Protein AF-A0A9E3DPT9-F1 (afdb_monomer_lite)

Radius of gyration: 27.92 Å; chains: 1; bounding box: 89×43×89 Å

Secondary structure (DSSP, 8-state):
-----------------------EEEEES-SS-TT-EEEEEETTSEEEEEEEEEETTEEEEEEEEEETTEEEEEEEESS-SHHHHHHHHHHHHHS--PPPPPPPP---------------S--TT-EEE-TTSPEEEGGG---S--------TT-HHHHHHHHTT--

Sequence (167 aa):
MTGLRHFAAALLCLAAAPVSRGDEFPVLASCSDPSEITAKVSSTDRVDVHFGLAEGDQTCYSITARVHGSQVQGYLLGKGHPAIAEFEKRLADSIPIGPPPPPAPPKPAQSAQVKEPEGPSSFAGLRGTDMNGRTLDLNRVPAPRVILYFWNPRDKRSVASVQMLEY

pLDDT: mean 75.26, std 17.22, range [38.34, 98.0]

Foldseek 3Di:
DDDDDDDDDDDDPPPPDPPPPFDWFFFAAAPVDPVHGPDIDGLPWDKDWDDWDDDPPWIKTWIWTQDPNDIDTGITIHDPRVNSVVVVVVVVVPDPPPDPDDDDDDDDDDDDDPPPPPPPPDCQQPWDADPVRHIDGPVPDPDPDDDDDDFDPVDPVRVVVVVVPPD

Structure (mmCIF, N/CA/C/O backbone):
data_AF-A0A9E3DPT9-F1
#
_entry.id   AF-A0A9E3DPT9-F1
#
loop_
_atom_site.group_PDB
_atom_site.id
_atom_site.type_symbol
_atom_site.label_atom_id
_atom_site.label_alt_id
_atom_site.label_comp_id
_atom_site.label_asym_id
_atom_site.label_entity_id
_atom_site.label_seq_id
_atom_site.pdbx_PDB_ins_code
_atom_site.Cartn_x
_atom_site.Cartn_y
_atom_site.Cartn_z
_atom_site.occupancy
_atom_site.B_iso_or_equiv
_atom_site.auth_seq_id
_atom_site.auth_comp_id
_atom_site.auth_asym_id
_atom_site.auth_atom_id
_atom_site.pdbx_PDB_model_num
ATOM 1 N N . MET A 1 1 ? -62.167 17.140 52.487 1.00 38.34 1 MET A N 1
ATOM 2 C CA . MET A 1 1 ? -62.614 17.065 51.081 1.00 38.34 1 MET A CA 1
ATOM 3 C C . MET A 1 1 ? -61.573 17.761 50.211 1.00 38.34 1 MET A C 1
ATOM 5 O O . MET A 1 1 ? -61.372 18.947 50.406 1.00 38.34 1 MET A O 1
ATOM 9 N N . THR A 1 2 ? -60.872 16.972 49.377 1.00 39.62 2 THR A N 1
ATOM 10 C CA . THR A 1 2 ? -60.274 17.290 48.047 1.00 39.62 2 THR 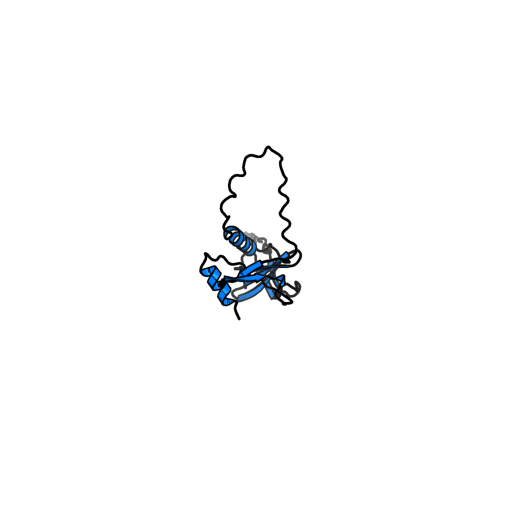A CA 1
ATOM 11 C C . THR A 1 2 ? -59.556 18.632 47.853 1.00 39.62 2 THR A C 1
ATOM 13 O O . THR A 1 2 ? -60.185 19.676 47.877 1.00 39.62 2 THR A O 1
ATOM 16 N N . GLY A 1 3 ? -58.237 18.663 47.633 1.00 43.78 3 GLY A N 1
ATOM 17 C CA . GLY A 1 3 ? -57.566 18.424 46.332 1.00 43.78 3 GLY A CA 1
ATOM 18 C C . GLY A 1 3 ? -56.689 19.667 46.052 1.00 43.78 3 GLY A C 1
ATOM 19 O O . GLY A 1 3 ? -56.952 20.712 46.623 1.00 43.78 3 GLY A O 1
ATOM 20 N N . LEU A 1 4 ? -55.612 19.713 45.276 1.00 47.47 4 LEU A N 1
ATOM 21 C CA . LEU A 1 4 ? -55.106 18.887 44.196 1.00 47.47 4 LEU A CA 1
ATOM 22 C C . LEU A 1 4 ? -53.625 19.311 44.033 1.00 47.47 4 LEU A C 1
ATOM 24 O O . LEU A 1 4 ? -53.326 20.476 43.756 1.00 47.47 4 LEU A O 1
ATOM 28 N N . ARG A 1 5 ? -52.680 18.404 44.300 1.00 50.41 5 ARG A N 1
ATOM 29 C CA . ARG A 1 5 ? -51.237 18.672 44.185 1.00 50.41 5 ARG A CA 1
ATOM 30 C C . ARG A 1 5 ? -50.844 18.680 42.709 1.00 50.41 5 ARG A C 1
ATOM 32 O O . ARG A 1 5 ? -51.047 17.688 42.018 1.00 50.41 5 ARG A O 1
ATOM 39 N N . HIS A 1 6 ? -50.293 19.796 42.244 1.00 42.38 6 HIS A N 1
ATOM 40 C CA . HIS A 1 6 ? -49.808 19.961 40.878 1.00 42.38 6 HIS A CA 1
ATOM 41 C C . HIS A 1 6 ? -48.510 19.158 40.704 1.00 42.38 6 HIS A C 1
ATOM 43 O O . HIS A 1 6 ? -47.462 19.543 41.217 1.00 42.38 6 HIS A O 1
ATOM 49 N N . PHE A 1 7 ? -48.589 18.023 40.008 1.00 49.12 7 PHE A N 1
ATOM 50 C CA . PHE A 1 7 ? -47.420 17.298 39.515 1.00 49.12 7 PHE A CA 1
ATOM 51 C C . PHE A 1 7 ? -46.951 17.969 38.221 1.00 49.12 7 PHE A C 1
ATOM 53 O O . PHE A 1 7 ? -47.567 17.809 37.170 1.00 49.12 7 PHE A O 1
ATOM 60 N N . ALA A 1 8 ? -45.869 18.741 38.302 1.00 50.03 8 ALA A N 1
ATOM 61 C CA . ALA A 1 8 ? -45.146 19.206 37.128 1.00 50.03 8 ALA A CA 1
ATOM 62 C C . ALA A 1 8 ? -44.414 18.007 36.503 1.00 50.03 8 ALA A C 1
ATOM 64 O O . ALA A 1 8 ? -43.408 17.533 37.029 1.00 50.03 8 ALA A O 1
ATOM 65 N N . ALA A 1 9 ? -44.960 17.479 35.409 1.00 52.28 9 ALA A N 1
ATOM 66 C CA . ALA A 1 9 ? -44.325 16.442 34.612 1.00 52.28 9 ALA A CA 1
ATOM 67 C C . ALA A 1 9 ? -43.171 17.060 33.806 1.00 52.28 9 ALA A C 1
ATOM 69 O O . ALA A 1 9 ? -43.393 17.786 32.839 1.00 52.28 9 ALA A O 1
ATOM 70 N N . ALA A 1 10 ? -41.934 16.787 34.218 1.00 54.25 10 ALA A N 1
ATOM 71 C CA . ALA A 1 10 ? -40.749 17.100 33.433 1.00 54.25 10 ALA A CA 1
ATOM 72 C C . ALA A 1 10 ? -40.669 16.131 32.240 1.00 54.25 10 ALA A C 1
ATOM 74 O O . ALA A 1 10 ? -40.359 14.952 32.410 1.00 54.25 10 ALA A O 1
ATOM 75 N N . LEU A 1 11 ? -40.968 16.621 31.033 1.00 58.12 11 LEU A N 1
ATOM 76 C CA . LEU A 1 11 ? -40.667 15.909 29.792 1.00 58.12 11 LEU A CA 1
ATOM 77 C C . LEU A 1 11 ? -39.142 15.852 29.607 1.00 58.12 11 LEU A C 1
ATOM 79 O O . LEU A 1 11 ? -38.512 16.837 29.225 1.00 58.12 11 LEU A O 1
ATOM 83 N N . LEU A 1 12 ? -38.553 14.686 29.867 1.00 52.94 12 LEU A N 1
ATOM 84 C CA . LEU A 1 12 ? -37.193 14.360 29.447 1.00 52.94 12 LEU A CA 1
ATOM 85 C C . LEU A 1 12 ? -37.220 14.051 27.938 1.00 52.94 12 LEU A C 1
ATOM 87 O O . LEU A 1 12 ? -37.608 12.959 27.524 1.00 52.94 12 LEU A O 1
ATOM 91 N N . CYS A 1 13 ? -36.820 15.009 27.101 1.00 49.66 13 CYS A N 1
ATOM 92 C CA . CYS A 1 13 ? -36.519 14.743 25.694 1.00 49.66 13 CYS A CA 1
ATOM 93 C C . CYS A 1 13 ? -35.220 13.926 25.603 1.00 49.66 13 CYS A C 1
ATOM 95 O O . CYS A 1 13 ? -34.127 14.490 25.638 1.00 49.66 13 CYS A O 1
ATOM 97 N N . LEU A 1 14 ? -35.325 12.598 25.474 1.00 54.97 14 LEU A N 1
ATOM 98 C CA . LEU A 1 14 ? -34.216 11.770 24.992 1.00 54.97 14 LEU A CA 1
ATOM 99 C C . LEU A 1 14 ? -33.980 12.107 23.513 1.00 54.97 14 LEU A C 1
ATOM 101 O O . LEU A 1 14 ? -34.677 11.615 22.628 1.00 54.97 14 LEU A O 1
ATOM 105 N N . ALA A 1 15 ? -32.999 12.966 23.245 1.00 53.66 15 ALA A N 1
ATOM 106 C CA . ALA A 1 15 ? -32.461 13.150 21.907 1.00 53.66 15 ALA A CA 1
ATOM 107 C C . ALA A 1 15 ? -31.728 11.862 21.497 1.00 53.66 15 ALA A C 1
ATOM 109 O O . ALA A 1 15 ? -30.590 11.624 21.899 1.00 53.66 15 ALA A O 1
ATOM 110 N N . ALA A 1 16 ? -32.391 11.011 20.716 1.00 55.19 16 ALA A N 1
ATOM 111 C CA . ALA A 1 16 ? -31.728 9.934 19.998 1.00 55.19 16 ALA A CA 1
ATOM 112 C C . ALA A 1 16 ? -30.867 10.567 18.895 1.00 55.19 16 ALA A C 1
ATOM 114 O O . ALA A 1 16 ? -31.363 10.901 17.820 1.00 55.19 16 ALA A O 1
ATOM 115 N N . ALA A 1 17 ? -29.585 10.796 19.181 1.00 53.81 17 ALA A N 1
ATOM 116 C CA . ALA A 1 17 ? -28.625 11.130 18.141 1.00 53.81 17 ALA A CA 1
ATOM 117 C C . ALA A 1 17 ? -28.554 9.942 17.161 1.00 53.81 17 ALA A C 1
ATOM 119 O O . ALA A 1 17 ? -28.400 8.803 17.617 1.00 53.81 17 ALA A O 1
ATOM 120 N N . PRO A 1 18 ? -28.682 10.157 15.840 1.00 47.84 18 PRO A N 1
ATOM 121 C CA . PRO A 1 18 ? -28.443 9.093 14.882 1.00 47.84 18 PRO A CA 1
ATOM 122 C C . PRO A 1 18 ? -26.985 8.656 15.034 1.00 47.84 18 PRO A C 1
ATOM 124 O O . PRO A 1 18 ? -26.060 9.430 14.798 1.00 47.84 18 PRO A O 1
ATOM 127 N N . VAL A 1 19 ? -26.778 7.414 15.470 1.00 47.31 19 VAL A N 1
ATOM 128 C CA . VAL A 1 19 ? -25.479 6.754 15.371 1.00 47.31 19 VAL A CA 1
ATOM 129 C C . VAL A 1 19 ? -25.224 6.586 13.880 1.00 47.31 19 VAL A C 1
ATOM 131 O O . VAL A 1 19 ? -25.777 5.685 13.248 1.00 47.31 19 VAL A O 1
ATOM 134 N N . SER A 1 20 ? -24.445 7.497 13.298 1.00 49.34 20 SER A N 1
ATOM 135 C CA . SER A 1 20 ? -23.871 7.303 11.973 1.00 49.34 20 SER A CA 1
ATOM 136 C C . SER A 1 20 ? -23.116 5.985 12.023 1.00 49.34 20 SER A C 1
ATOM 138 O O . SER A 1 20 ? -22.124 5.857 12.739 1.00 49.34 20 SER A O 1
ATOM 140 N N . ARG A 1 21 ? -23.640 4.978 11.327 1.00 50.00 21 ARG A N 1
ATOM 141 C CA . ARG A 1 21 ? -22.943 3.721 11.086 1.00 50.00 21 ARG A CA 1
ATOM 142 C C . ARG A 1 21 ? -21.709 4.115 10.281 1.00 50.00 21 ARG A C 1
ATOM 144 O O . ARG A 1 21 ? -21.841 4.418 9.103 1.00 50.00 21 ARG A O 1
ATOM 151 N N . GLY A 1 22 ? -20.580 4.292 10.967 1.00 58.94 22 GLY A N 1
ATOM 152 C CA . GLY A 1 22 ? -19.342 4.734 10.338 1.00 58.94 22 GLY A CA 1
ATOM 153 C C . GLY A 1 22 ? -19.007 3.802 9.184 1.00 58.94 22 GLY A C 1
ATOM 154 O O . GLY A 1 22 ? -19.288 2.605 9.274 1.00 58.94 22 GLY A O 1
ATOM 155 N N . ASP A 1 23 ? -18.460 4.354 8.105 1.00 81.19 23 ASP A N 1
ATOM 156 C CA . ASP A 1 23 ? -17.974 3.553 6.988 1.00 81.19 23 ASP A CA 1
ATOM 157 C C . ASP A 1 23 ? -16.955 2.542 7.535 1.00 81.19 23 ASP A C 1
ATOM 159 O O . ASP A 1 23 ? -15.880 2.920 8.010 1.00 81.19 23 ASP A O 1
ATOM 163 N N . GLU A 1 24 ? -17.345 1.266 7.564 1.00 91.44 24 GLU A N 1
ATOM 164 C CA . GLU A 1 24 ? -16.484 0.153 7.953 1.00 91.44 24 GLU A CA 1
ATOM 165 C C . GLU A 1 24 ? -15.821 -0.407 6.696 1.00 91.44 24 GLU A C 1
ATOM 167 O O . GLU A 1 24 ? -16.494 -0.797 5.739 1.00 91.44 24 GLU A O 1
ATOM 172 N N . PHE A 1 25 ? -14.500 -0.507 6.728 1.00 94.50 25 PHE A N 1
ATOM 173 C CA . PHE A 1 25 ? -13.688 -1.062 5.659 1.00 94.50 25 PHE A CA 1
ATOM 174 C C . PHE A 1 25 ? -13.116 -2.408 6.125 1.00 94.50 25 PHE A C 1
ATOM 176 O O . PHE A 1 25 ? -12.476 -2.466 7.181 1.00 94.50 25 PHE A O 1
ATOM 183 N N . PRO A 1 26 ? -13.356 -3.508 5.391 1.00 95.31 26 PRO A N 1
ATOM 184 C CA . PRO A 1 26 ? -12.841 -4.817 5.764 1.00 95.31 26 PRO A CA 1
ATOM 185 C C . PRO A 1 26 ? -11.326 -4.870 5.558 1.00 95.31 26 PRO A C 1
ATOM 187 O O . PRO A 1 26 ? -10.831 -4.544 4.481 1.00 95.31 26 PRO A O 1
ATOM 190 N N . VAL A 1 27 ? -10.604 -5.312 6.586 1.00 96.12 27 VAL A N 1
ATOM 191 C CA . VAL A 1 27 ? -9.185 -5.659 6.493 1.00 96.12 27 VAL A CA 1
ATOM 192 C C . VAL A 1 27 ? -9.092 -7.136 6.147 1.00 96.12 27 VAL A C 1
ATOM 194 O O . VAL A 1 27 ? -9.589 -7.980 6.890 1.00 96.12 27 VAL A O 1
ATOM 197 N N . LEU A 1 28 ? -8.466 -7.437 5.018 1.00 96.12 28 LEU A N 1
ATOM 198 C CA . LEU A 1 28 ? -8.304 -8.787 4.489 1.00 96.12 28 LEU A CA 1
ATOM 199 C C . LEU A 1 28 ? -6.994 -9.415 4.975 1.00 96.12 28 LEU A C 1
ATOM 201 O O . LEU A 1 28 ? -6.006 -8.707 5.199 1.00 96.12 28 LEU A O 1
ATOM 205 N N . ALA A 1 29 ? -6.962 -10.744 5.087 1.00 94.81 29 ALA A N 1
ATOM 206 C CA . ALA A 1 29 ? -5.738 -11.503 5.357 1.00 94.81 29 ALA A CA 1
ATOM 207 C C . ALA A 1 29 ? -4.778 -11.504 4.156 1.00 94.81 29 ALA A C 1
ATOM 209 O O . ALA A 1 29 ? -3.559 -11.478 4.332 1.00 94.81 29 ALA A O 1
ATOM 210 N N . SER A 1 30 ? -5.323 -11.519 2.935 1.00 92.19 30 SER A N 1
ATOM 211 C CA . SER A 1 30 ? -4.565 -11.539 1.683 1.00 92.19 30 SER A CA 1
ATOM 212 C C . SER A 1 30 ? -5.303 -10.800 0.561 1.00 92.19 30 SER A C 1
ATOM 214 O O . SER A 1 30 ? -6.501 -10.550 0.658 1.00 92.19 30 SER A O 1
ATOM 216 N N . CYS A 1 31 ? -4.591 -10.462 -0.518 1.00 89.94 31 CYS A N 1
ATOM 217 C CA . CYS A 1 31 ? -5.196 -9.860 -1.713 1.00 89.94 31 CYS A CA 1
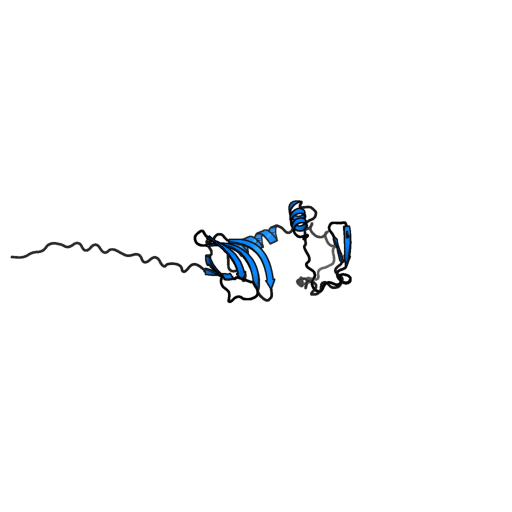ATOM 218 C C . CYS A 1 31 ? -5.959 -10.867 -2.586 1.00 89.94 31 CYS A C 1
ATOM 220 O O . CYS A 1 31 ? -6.803 -10.465 -3.380 1.00 89.94 31 CYS A O 1
ATOM 222 N N . SER A 1 32 ? -5.668 -12.164 -2.449 1.00 86.19 32 SER A N 1
ATOM 223 C CA . SER A 1 32 ? -6.216 -13.207 -3.322 1.00 86.19 32 SER A CA 1
ATOM 224 C C . SER A 1 32 ? -7.573 -13.735 -2.859 1.00 86.19 32 SER A C 1
ATOM 226 O O . SER A 1 32 ? -8.310 -14.287 -3.673 1.00 86.19 32 SER A O 1
ATOM 228 N N . ASP A 1 33 ? -7.903 -13.579 -1.575 1.00 82.69 33 ASP A N 1
ATOM 229 C CA . ASP A 1 33 ? -9.179 -14.017 -1.013 1.00 82.69 33 ASP A CA 1
ATOM 230 C C . ASP A 1 33 ? -9.879 -12.863 -0.271 1.00 82.69 33 ASP A C 1
ATOM 232 O O . ASP A 1 33 ? -9.557 -12.577 0.887 1.00 82.69 33 ASP A O 1
ATOM 236 N N . PRO A 1 34 ? -10.859 -12.194 -0.907 1.00 80.50 34 PRO A N 1
ATOM 237 C CA . PRO A 1 34 ? -11.590 -11.094 -0.287 1.00 80.50 34 PRO A CA 1
ATOM 238 C C . PRO A 1 34 ? -12.593 -11.553 0.783 1.00 80.50 34 PRO A C 1
ATOM 240 O O . PRO A 1 34 ? -13.233 -10.708 1.412 1.00 80.50 34 PRO A O 1
ATOM 243 N N . SER A 1 35 ? -12.772 -12.862 0.988 1.00 82.50 35 SER A N 1
ATOM 244 C CA . SER A 1 35 ? -13.682 -13.400 2.004 1.00 82.50 35 SER A CA 1
ATOM 245 C C . SER A 1 35 ? -13.025 -13.571 3.378 1.00 82.50 35 SER A C 1
ATOM 247 O O . SER A 1 35 ? -13.725 -13.601 4.394 1.00 82.50 35 SER A O 1
ATOM 249 N N . GLU A 1 36 ? -11.691 -13.606 3.439 1.00 92.06 36 GLU A N 1
ATOM 250 C CA . GLU A 1 36 ? -10.946 -13.761 4.686 1.00 92.06 36 GLU A CA 1
ATOM 251 C C . GLU A 1 36 ? -10.694 -12.402 5.360 1.00 92.06 36 GLU A C 1
ATOM 253 O O . GLU A 1 36 ? -9.659 -11.757 5.180 1.00 92.06 36 GLU A O 1
ATOM 258 N N . ILE A 1 37 ? -11.673 -11.957 6.151 1.00 94.19 37 ILE A N 1
ATOM 259 C CA . ILE A 1 37 ? -11.633 -10.684 6.882 1.00 94.19 37 ILE A CA 1
ATOM 260 C C . ILE A 1 37 ? -11.014 -10.896 8.270 1.00 94.19 37 ILE A C 1
ATOM 262 O O . ILE A 1 37 ? -11.557 -11.629 9.096 1.00 94.19 37 ILE A O 1
ATOM 266 N N . THR A 1 38 ? -9.911 -10.206 8.558 1.00 94.06 38 THR A N 1
ATOM 267 C CA . THR A 1 38 ? -9.190 -10.280 9.842 1.00 94.06 38 THR A CA 1
ATOM 268 C C . THR A 1 38 ? -9.611 -9.195 10.825 1.00 94.06 38 THR A C 1
ATOM 270 O O . THR A 1 38 ? -9.538 -9.391 12.038 1.00 94.06 38 THR A O 1
ATOM 273 N N . ALA A 1 39 ? -10.063 -8.048 10.318 1.00 94.56 39 ALA A N 1
ATOM 274 C CA . ALA A 1 39 ? -10.563 -6.939 11.118 1.00 94.56 39 ALA A CA 1
ATOM 275 C C . ALA A 1 39 ? -11.485 -6.038 10.287 1.00 94.56 39 ALA A C 1
ATOM 277 O O . ALA A 1 39 ? -11.620 -6.186 9.073 1.00 94.56 39 ALA A O 1
ATOM 278 N N . LYS A 1 40 ? -12.101 -5.062 10.949 1.00 95.19 40 LYS A N 1
ATOM 279 C CA . LYS A 1 40 ? -12.746 -3.926 10.293 1.00 95.19 40 LYS A CA 1
ATOM 280 C C . LYS A 1 40 ? -12.120 -2.649 10.820 1.00 95.19 40 LYS A C 1
ATOM 282 O O . LYS A 1 40 ? -11.892 -2.543 12.023 1.00 95.19 40 LYS A O 1
ATOM 287 N N . VAL A 1 41 ? -11.847 -1.712 9.922 1.00 95.19 41 VAL A N 1
ATOM 288 C CA . VAL A 1 41 ? -11.359 -0.374 10.268 1.00 95.19 41 VAL A CA 1
ATOM 289 C C . VAL A 1 41 ? -12.419 0.657 9.911 1.00 95.19 41 VAL A C 1
ATOM 291 O O . VAL A 1 41 ? -13.124 0.507 8.916 1.00 95.19 41 VAL A O 1
ATOM 294 N N . SER A 1 42 ? -12.552 1.698 10.719 1.00 94.31 42 SER A N 1
ATOM 295 C CA . SER A 1 42 ? -13.379 2.864 10.415 1.00 94.31 42 SER A CA 1
ATOM 296 C C . SER A 1 42 ? -12.595 3.897 9.606 1.00 94.31 42 SER A C 1
ATOM 298 O O . SER A 1 42 ? -11.369 3.939 9.675 1.00 94.31 42 SER A O 1
ATOM 300 N N . SER A 1 43 ? -13.290 4.813 8.927 1.00 92.69 43 SER A N 1
ATOM 301 C CA . SER A 1 43 ? -12.654 5.968 8.263 1.00 92.69 43 SER A CA 1
ATOM 302 C C . SER A 1 43 ? -11.829 6.858 9.204 1.00 92.69 43 SER A C 1
ATOM 304 O O . SER A 1 43 ? -10.989 7.628 8.738 1.00 92.69 43 SER A O 1
ATOM 306 N N . THR A 1 44 ? -12.073 6.776 10.515 1.00 91.12 44 THR A N 1
ATOM 307 C CA . THR A 1 44 ? -11.368 7.551 11.546 1.00 91.12 44 THR A CA 1
ATOM 308 C C . THR A 1 44 ? -10.212 6.799 12.199 1.00 91.12 44 THR A C 1
ATOM 310 O O . THR A 1 44 ? -9.458 7.393 12.977 1.00 91.12 44 THR A O 1
ATOM 313 N N . ASP A 1 45 ? -10.054 5.509 11.901 1.00 92.88 45 ASP A N 1
ATOM 314 C CA . ASP A 1 45 ? -8.970 4.715 12.462 1.00 92.88 45 ASP A CA 1
ATOM 315 C C . ASP A 1 45 ? -7.631 5.157 11.872 1.00 92.88 45 ASP A C 1
ATOM 317 O O . ASP A 1 45 ? -7.518 5.591 10.722 1.00 92.88 45 ASP A O 1
ATOM 321 N N . ARG A 1 46 ? -6.568 5.035 12.673 1.00 93.75 46 ARG A N 1
ATOM 322 C CA . ARG A 1 46 ? -5.219 5.282 12.163 1.00 93.75 46 ARG A CA 1
ATOM 323 C C . ARG A 1 46 ? -4.799 4.108 11.295 1.00 93.75 46 ARG A C 1
ATOM 325 O O . ARG A 1 46 ? -4.605 3.011 11.819 1.00 93.75 46 ARG A O 1
ATOM 332 N N . VAL A 1 47 ? -4.638 4.374 10.004 1.00 96.75 47 VAL A N 1
ATOM 333 C CA . VAL A 1 47 ? -4.195 3.414 8.994 1.00 96.75 47 VAL A CA 1
ATOM 334 C C . VAL A 1 47 ? -2.936 3.947 8.318 1.00 96.75 47 VAL A C 1
ATOM 336 O O . VAL A 1 47 ? -2.950 5.017 7.712 1.00 96.75 47 VAL A O 1
ATOM 339 N N . ASP A 1 48 ? -1.860 3.176 8.406 1.00 97.25 48 ASP A N 1
ATOM 340 C CA . ASP A 1 48 ? -0.606 3.391 7.697 1.00 97.25 48 ASP A CA 1
ATOM 341 C C . ASP A 1 48 ? -0.578 2.474 6.468 1.00 97.25 48 ASP A C 1
ATOM 343 O O . ASP A 1 48 ? -0.622 1.250 6.597 1.00 97.25 48 ASP A O 1
ATOM 347 N N . VAL A 1 49 ? -0.528 3.069 5.274 1.00 97.38 49 VAL A N 1
ATOM 348 C CA . VAL A 1 49 ? -0.461 2.346 3.995 1.00 97.38 49 VAL A CA 1
ATOM 349 C C . VAL A 1 49 ? 0.998 2.204 3.566 1.00 97.38 49 VAL A C 1
ATOM 351 O O . VAL A 1 49 ? 1.704 3.208 3.459 1.00 97.38 49 VAL A O 1
ATOM 354 N N . HIS A 1 50 ? 1.434 0.971 3.296 1.00 94.25 50 HIS A N 1
ATOM 355 C CA . HIS A 1 50 ? 2.827 0.656 2.948 1.00 94.25 50 HIS A CA 1
ATOM 356 C C . HIS A 1 50 ? 3.065 0.669 1.439 1.00 94.25 50 HIS A C 1
ATOM 358 O O . HIS A 1 50 ? 3.990 1.317 0.955 1.00 94.25 50 HIS A O 1
ATOM 364 N N . PHE A 1 51 ? 2.229 -0.052 0.691 1.00 92.81 51 PHE A N 1
ATOM 365 C CA . PHE A 1 51 ? 2.287 -0.152 -0.767 1.00 92.81 51 PHE A CA 1
ATOM 366 C C . PHE A 1 51 ? 0.935 -0.600 -1.333 1.00 92.81 51 PHE A C 1
ATOM 368 O O . PHE A 1 51 ? 0.087 -1.112 -0.601 1.00 92.81 51 PHE A O 1
ATOM 375 N N . GLY A 1 52 ? 0.746 -0.421 -2.641 1.00 93.56 52 GLY A N 1
ATOM 376 C CA . GLY A 1 52 ? -0.405 -0.928 -3.388 1.00 93.56 52 GLY A CA 1
ATOM 377 C C . GLY A 1 52 ? 0.021 -1.939 -4.450 1.00 93.56 52 GLY A C 1
ATOM 378 O O . GLY A 1 52 ? 1.016 -1.727 -5.142 1.00 93.56 52 GLY A O 1
ATOM 379 N N . LEU A 1 53 ? -0.739 -3.022 -4.579 1.00 91.00 53 LEU A N 1
ATOM 380 C CA . LEU A 1 53 ? -0.631 -4.019 -5.638 1.00 91.00 53 LEU A CA 1
ATOM 381 C C . LEU A 1 53 ? -1.807 -3.827 -6.593 1.00 91.00 53 LEU A C 1
ATOM 383 O O . LEU A 1 53 ? -2.960 -3.986 -6.198 1.00 91.00 53 LEU A O 1
ATOM 387 N N . ALA A 1 54 ? -1.530 -3.448 -7.838 1.00 87.50 54 ALA A N 1
ATOM 388 C CA . ALA A 1 54 ? -2.556 -3.394 -8.870 1.00 87.50 54 ALA A CA 1
ATOM 389 C C . ALA A 1 54 ? -2.845 -4.826 -9.351 1.00 87.50 54 ALA A C 1
ATOM 391 O O . ALA A 1 54 ? -2.034 -5.402 -10.077 1.00 87.50 54 ALA A O 1
ATOM 392 N N . GLU A 1 55 ? -3.966 -5.405 -8.917 1.00 73.31 55 GLU A N 1
ATOM 393 C CA . GLU A 1 55 ? -4.382 -6.763 -9.279 1.00 73.31 55 GLU A CA 1
ATOM 394 C C . GLU A 1 55 ? -5.832 -6.749 -9.785 1.00 73.31 55 GLU A C 1
ATOM 396 O O . GLU A 1 55 ? -6.764 -6.422 -9.056 1.00 73.31 55 GLU A O 1
ATOM 401 N N . GLY A 1 56 ? -6.032 -7.082 -11.063 1.00 75.31 56 GLY A N 1
ATOM 402 C CA . GLY A 1 56 ? -7.355 -7.023 -11.688 1.00 75.31 56 GLY A CA 1
ATOM 403 C C . GLY A 1 56 ? -7.934 -5.604 -11.708 1.00 75.31 56 GLY A C 1
ATOM 404 O O . GLY A 1 56 ? -7.261 -4.659 -12.118 1.00 75.31 56 GLY A O 1
ATOM 405 N N . ASP A 1 57 ? -9.186 -5.469 -11.267 1.00 82.06 57 ASP A N 1
ATOM 406 C CA . ASP A 1 57 ? -9.962 -4.225 -11.370 1.00 82.06 57 ASP A CA 1
ATOM 407 C C . ASP A 1 57 ? -9.773 -3.276 -10.173 1.00 82.06 57 ASP A C 1
ATOM 409 O O . ASP A 1 57 ? -10.230 -2.129 -10.203 1.00 82.06 57 ASP A O 1
ATOM 413 N N . GLN A 1 58 ? -9.124 -3.731 -9.094 1.00 88.25 58 GLN A N 1
ATOM 414 C CA . GLN A 1 58 ? -8.932 -2.944 -7.877 1.00 88.25 58 GLN A CA 1
ATOM 415 C C . GLN A 1 58 ? -7.506 -3.071 -7.342 1.00 88.25 58 GLN A C 1
ATOM 417 O O . GLN A 1 58 ? -6.912 -4.140 -7.319 1.00 88.25 58 GLN A O 1
ATOM 422 N N . THR A 1 59 ? -6.957 -1.969 -6.837 1.00 93.88 59 THR A N 1
ATOM 423 C CA . THR A 1 59 ? -5.677 -2.010 -6.128 1.00 93.88 59 THR A CA 1
ATOM 424 C C . THR A 1 59 ? -5.875 -2.586 -4.726 1.00 93.88 59 THR A C 1
ATOM 426 O O . THR A 1 59 ? -6.759 -2.144 -3.990 1.00 93.88 59 THR A O 1
ATOM 429 N N . CYS A 1 60 ? -5.034 -3.540 -4.342 1.00 95.00 60 CYS A N 1
ATOM 430 C CA . CYS A 1 60 ? -4.957 -4.091 -2.996 1.00 95.00 60 CYS A CA 1
ATOM 431 C C . CYS A 1 60 ? -3.820 -3.410 -2.221 1.00 95.00 60 CYS A C 1
ATOM 433 O O . CYS A 1 60 ? -2.657 -3.490 -2.617 1.00 95.00 60 CYS A O 1
ATOM 435 N N . TYR A 1 61 ? -4.131 -2.719 -1.128 1.00 97.00 61 TYR A N 1
ATOM 436 C CA . TYR A 1 61 ? -3.153 -1.951 -0.355 1.00 97.00 61 TYR A CA 1
ATOM 437 C C . TYR A 1 61 ? -2.749 -2.696 0.910 1.00 97.00 61 TYR A C 1
ATOM 439 O O . TYR A 1 61 ? -3.608 -3.041 1.717 1.00 97.00 61 TYR A O 1
ATOM 447 N N . SER A 1 62 ? -1.446 -2.894 1.107 1.00 97.44 62 SER A N 1
ATOM 448 C CA . SER A 1 62 ? -0.887 -3.416 2.357 1.00 97.44 62 SER A CA 1
ATOM 449 C C . SER A 1 62 ? -0.914 -2.331 3.428 1.00 97.44 62 SER A C 1
ATOM 451 O O . SER A 1 62 ? -0.465 -1.203 3.186 1.00 97.44 62 SER A O 1
ATOM 453 N N . ILE A 1 63 ? -1.433 -2.670 4.608 1.00 98.00 63 ILE A N 1
ATOM 454 C CA . ILE A 1 63 ? -1.639 -1.713 5.692 1.00 98.00 63 ILE A CA 1
ATOM 455 C C . ILE A 1 63 ? -1.215 -2.241 7.062 1.00 98.00 63 ILE A C 1
ATOM 457 O O . ILE A 1 63 ? -1.233 -3.439 7.353 1.00 98.00 63 ILE A O 1
ATOM 461 N N . THR A 1 64 ? -0.934 -1.289 7.942 1.00 97.69 64 THR A N 1
ATOM 462 C CA . THR A 1 64 ? -1.029 -1.447 9.390 1.00 97.69 64 THR A CA 1
ATOM 463 C C . THR A 1 64 ? -2.142 -0.530 9.885 1.00 97.69 64 THR A C 1
ATOM 465 O O . THR A 1 64 ? -2.118 0.660 9.590 1.00 97.69 64 THR A O 1
ATOM 468 N N . ALA A 1 65 ? -3.083 -1.032 10.678 1.00 96.44 65 ALA A N 1
ATOM 469 C CA . ALA A 1 65 ? -4.110 -0.207 11.310 1.00 96.44 65 ALA A CA 1
ATOM 470 C C . ALA A 1 65 ? -4.103 -0.345 12.834 1.00 96.44 65 ALA A C 1
ATOM 472 O O . ALA A 1 65 ? -3.645 -1.349 13.384 1.00 96.44 65 ALA A O 1
ATOM 473 N N . ARG A 1 66 ? -4.630 0.667 13.529 1.00 94.38 66 ARG A N 1
ATOM 474 C CA . ARG A 1 66 ? -4.952 0.595 14.960 1.00 94.38 66 ARG A CA 1
ATOM 475 C C . ARG A 1 66 ? -6.459 0.555 15.156 1.00 94.38 66 ARG A C 1
ATOM 477 O O . ARG A 1 66 ? -7.118 1.578 15.000 1.00 94.38 66 ARG A O 1
ATOM 484 N N . VAL A 1 67 ? -6.961 -0.600 15.578 1.00 90.50 67 VAL A N 1
ATOM 485 C CA . VAL A 1 67 ? -8.380 -0.853 15.851 1.00 90.50 67 VAL A CA 1
ATOM 486 C C . VAL A 1 67 ? -8.535 -1.114 17.343 1.00 90.50 67 VAL A C 1
ATOM 488 O O . VAL A 1 67 ? -7.895 -2.009 17.889 1.00 90.50 67 VAL A O 1
ATOM 491 N N . HIS A 1 68 ? -9.333 -0.295 18.030 1.00 86.12 68 HIS A N 1
ATOM 492 C CA . HIS A 1 68 ? -9.555 -0.399 19.483 1.00 86.12 68 HIS A CA 1
ATOM 493 C C . HIS A 1 68 ? -8.266 -0.475 20.332 1.00 86.12 68 HIS A C 1
ATOM 495 O O . HIS A 1 68 ? -8.230 -1.114 21.379 1.00 86.12 68 HIS A O 1
ATOM 501 N N . GLY A 1 69 ? -7.191 0.183 19.886 1.00 86.94 69 GLY A N 1
ATOM 502 C CA . GLY A 1 69 ? -5.891 0.180 20.570 1.00 86.94 69 GLY A CA 1
ATOM 503 C C . GLY A 1 69 ? -4.984 -1.007 20.229 1.00 86.94 69 GLY A C 1
ATOM 504 O O . GLY A 1 69 ? -3.805 -0.976 20.578 1.00 86.94 69 GLY A O 1
ATOM 505 N N . SER A 1 70 ? -5.481 -2.001 19.495 1.00 92.00 70 SER A N 1
ATOM 506 C CA . SER A 1 70 ? -4.691 -3.114 18.970 1.00 92.00 70 SER A CA 1
ATOM 507 C C . SER A 1 70 ? -4.191 -2.813 17.561 1.00 92.00 70 SER A C 1
ATOM 509 O O . SER A 1 70 ? -4.894 -2.217 16.747 1.00 92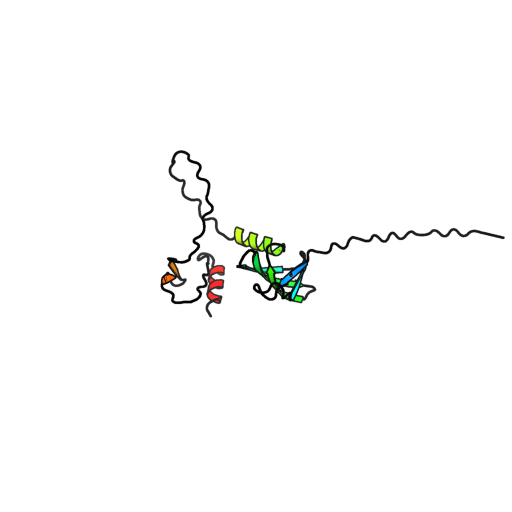.00 70 SER A O 1
ATOM 511 N N . GLN A 1 71 ? -2.961 -3.229 17.269 1.00 95.94 71 GLN A N 1
ATOM 512 C CA . GLN A 1 71 ? -2.406 -3.149 15.924 1.00 95.94 71 GLN A CA 1
ATOM 513 C C . GLN A 1 71 ? -2.849 -4.368 15.116 1.00 95.94 71 GLN A C 1
ATOM 515 O O . GLN A 1 71 ? -2.687 -5.500 15.569 1.00 95.94 71 GLN A O 1
ATOM 520 N N . VAL A 1 72 ? -3.367 -4.131 13.916 1.00 95.81 72 VAL A N 1
ATOM 521 C CA . VAL A 1 72 ? -3.716 -5.169 12.943 1.00 95.81 72 VAL A CA 1
ATOM 522 C C . VAL A 1 72 ? -2.944 -4.921 11.652 1.00 95.81 72 VAL A C 1
ATOM 524 O O . VAL A 1 72 ? -2.725 -3.774 11.263 1.00 95.81 72 VAL A O 1
ATOM 527 N N . GLN A 1 73 ? -2.495 -5.994 11.010 1.00 97.06 73 GLN A N 1
ATOM 528 C CA . GLN A 1 73 ? -1.885 -5.955 9.683 1.00 97.06 73 GLN A CA 1
ATOM 529 C C . GLN A 1 73 ? -2.771 -6.725 8.715 1.00 97.06 73 GLN A C 1
ATOM 531 O O . GLN A 1 73 ? -3.409 -7.706 9.099 1.00 97.06 73 GLN A O 1
ATOM 536 N N . GLY A 1 74 ? -2.799 -6.276 7.470 1.00 96.38 74 GLY A N 1
ATOM 537 C CA . GLY A 1 74 ? -3.583 -6.915 6.428 1.00 96.38 74 GLY A CA 1
ATOM 538 C C . GLY A 1 74 ? -3.685 -6.024 5.207 1.00 96.38 74 GLY A C 1
ATOM 539 O O . GLY A 1 74 ? -2.772 -5.241 4.923 1.00 96.38 74 GLY A O 1
ATOM 540 N N . TYR A 1 75 ? -4.806 -6.143 4.504 1.00 97.12 75 TYR A N 1
ATOM 541 C CA . TYR A 1 75 ? -4.999 -5.474 3.229 1.00 97.12 75 TYR A CA 1
ATOM 542 C C . TYR A 1 75 ? -6.345 -4.762 3.137 1.00 97.12 75 TYR A C 1
ATOM 544 O O . TYR A 1 75 ? -7.355 -5.265 3.622 1.00 97.12 75 TYR A O 1
ATOM 552 N N . LEU A 1 76 ? -6.362 -3.600 2.487 1.00 96.12 76 LEU A N 1
ATOM 553 C CA . LEU A 1 76 ? -7.583 -2.898 2.095 1.00 96.12 76 LEU A CA 1
ATOM 554 C C . LEU A 1 76 ? -7.732 -2.947 0.578 1.00 96.12 76 LEU A C 1
ATOM 556 O O . LEU A 1 76 ? -6.776 -2.678 -0.149 1.00 96.12 76 LEU A O 1
ATOM 560 N N . LEU A 1 77 ? -8.936 -3.255 0.102 1.00 94.25 77 LEU A N 1
ATOM 561 C CA . LEU A 1 77 ? -9.224 -3.330 -1.326 1.00 94.25 77 LEU A CA 1
ATOM 562 C C . LEU A 1 77 ? -9.840 -2.021 -1.839 1.00 94.25 77 LEU A C 1
ATOM 564 O O . LEU A 1 77 ? -10.789 -1.485 -1.263 1.00 94.25 77 LEU A O 1
ATOM 568 N N . GLY A 1 78 ? -9.320 -1.525 -2.959 1.00 91.12 78 GLY A N 1
ATOM 569 C CA . GLY A 1 78 ? -9.817 -0.328 -3.630 1.00 91.12 78 GLY A CA 1
ATOM 570 C C . GLY A 1 78 ? -9.458 0.979 -2.916 1.00 91.12 78 GLY A C 1
ATOM 571 O O . GLY A 1 78 ? -8.592 1.033 -2.052 1.00 91.12 78 GLY A O 1
ATOM 572 N N . LYS A 1 79 ? -10.123 2.070 -3.311 1.00 91.50 79 LYS A N 1
ATOM 573 C CA . LYS A 1 79 ? -9.769 3.450 -2.915 1.00 91.50 79 LYS A CA 1
ATOM 574 C C . LYS A 1 79 ? -10.678 4.055 -1.841 1.00 91.50 79 LYS A C 1
ATOM 576 O O . LYS A 1 79 ? -10.686 5.266 -1.655 1.00 91.50 79 LYS A O 1
ATOM 581 N N . GLY A 1 80 ? -11.487 3.231 -1.175 1.00 91.00 80 GLY A N 1
ATOM 582 C CA . GLY A 1 80 ? -12.557 3.714 -0.296 1.00 91.00 80 GLY A CA 1
ATOM 583 C C . GLY A 1 80 ? -12.062 4.380 0.990 1.00 91.00 80 GLY A C 1
ATOM 584 O O . GLY A 1 80 ? -12.685 5.323 1.467 1.00 91.00 80 GLY A O 1
ATOM 585 N N . HIS A 1 81 ? -10.943 3.913 1.551 1.00 95.00 81 HIS A N 1
ATOM 586 C CA . HIS A 1 81 ? -10.442 4.422 2.826 1.00 95.00 81 HIS A CA 1
ATOM 587 C C . HIS A 1 81 ? -9.645 5.731 2.637 1.00 95.00 81 HIS A C 1
ATOM 589 O O . HIS A 1 81 ? -8.746 5.770 1.794 1.00 95.00 81 HIS A O 1
ATOM 595 N N . PRO A 1 82 ? -9.867 6.792 3.441 1.00 95.38 82 PRO A N 1
ATOM 596 C CA . PRO A 1 82 ? -9.211 8.096 3.256 1.00 95.38 82 PRO A CA 1
ATOM 597 C C . PRO A 1 82 ? -7.675 8.036 3.309 1.00 95.38 82 PRO A C 1
ATOM 599 O O . PRO A 1 82 ? -7.005 8.703 2.522 1.00 95.38 82 PRO A O 1
ATOM 602 N N . ALA A 1 83 ? -7.103 7.176 4.159 1.00 95.75 83 ALA A N 1
ATOM 603 C CA . ALA A 1 83 ? -5.650 6.963 4.213 1.00 95.75 83 ALA A CA 1
ATOM 604 C C . ALA A 1 83 ? -5.042 6.489 2.875 1.00 95.75 83 ALA A C 1
ATOM 606 O O . ALA A 1 83 ? -3.872 6.759 2.599 1.00 95.75 83 ALA A O 1
ATOM 607 N N . ILE A 1 84 ? -5.828 5.815 2.026 1.00 96.19 84 ILE A N 1
ATOM 608 C CA . ILE A 1 84 ? -5.394 5.376 0.692 1.00 96.19 84 ILE A CA 1
ATOM 609 C C . ILE A 1 84 ? -5.294 6.578 -0.244 1.00 96.19 84 ILE A C 1
ATOM 611 O O . ILE A 1 84 ? -4.284 6.733 -0.925 1.00 96.19 84 ILE A O 1
ATOM 615 N N . ALA A 1 85 ? -6.286 7.470 -0.232 1.00 94.62 85 ALA A N 1
ATOM 616 C CA . ALA A 1 85 ? -6.244 8.694 -1.031 1.00 94.62 85 ALA A CA 1
ATOM 617 C C . ALA A 1 85 ? -5.040 9.577 -0.655 1.00 94.62 85 ALA A C 1
ATOM 619 O O . ALA A 1 85 ? -4.350 10.106 -1.528 1.00 94.62 85 ALA A O 1
ATOM 620 N N . GLU A 1 86 ? -4.736 9.695 0.641 1.00 94.25 86 GLU A N 1
ATOM 621 C CA . GLU A 1 86 ? -3.538 10.404 1.104 1.00 94.25 86 GLU A CA 1
ATOM 622 C C . GLU A 1 86 ? -2.242 9.730 0.643 1.00 94.25 86 GLU A C 1
ATOM 624 O O . GLU A 1 86 ? -1.299 10.409 0.233 1.00 94.25 86 GLU A O 1
ATOM 629 N N . PHE A 1 87 ? -2.182 8.398 0.701 1.00 95.31 87 PHE A N 1
ATOM 630 C CA . PHE A 1 87 ? -1.046 7.628 0.207 1.00 95.31 87 PHE A CA 1
ATOM 631 C C . PHE A 1 87 ? -0.820 7.843 -1.294 1.00 95.31 87 PHE A C 1
ATOM 633 O O . PHE A 1 87 ? 0.291 8.195 -1.689 1.00 95.31 87 PHE A O 1
ATOM 640 N N . GLU A 1 88 ? -1.861 7.719 -2.119 1.00 93.75 88 GLU A N 1
ATOM 641 C CA . GLU A 1 88 ? -1.762 7.943 -3.567 1.00 93.75 88 GLU A CA 1
ATOM 642 C C . GLU A 1 88 ? -1.335 9.373 -3.902 1.00 93.75 88 GLU A C 1
ATOM 644 O O . GLU A 1 88 ? -0.494 9.578 -4.777 1.00 93.75 88 GLU A O 1
ATOM 649 N N . LYS A 1 89 ? -1.857 10.366 -3.173 1.00 93.12 89 LYS A N 1
ATOM 650 C CA . LYS A 1 89 ? -1.442 11.760 -3.344 1.00 93.12 89 LYS A CA 1
ATOM 651 C C . LYS A 1 89 ? 0.049 11.941 -3.055 1.00 93.12 89 LYS A C 1
ATOM 653 O O . LYS A 1 89 ? 0.752 12.539 -3.861 1.00 93.12 89 LYS A O 1
ATOM 658 N N . ARG A 1 90 ? 0.549 11.379 -1.948 1.00 89.56 90 ARG A N 1
ATOM 659 C CA . ARG A 1 90 ? 1.984 11.423 -1.613 1.00 89.56 90 ARG A CA 1
ATOM 660 C C . ARG A 1 90 ? 2.840 10.778 -2.697 1.00 89.56 90 ARG A C 1
ATOM 662 O O . ARG A 1 90 ? 3.909 11.302 -3.001 1.00 89.56 90 ARG A O 1
ATOM 669 N N . LEU A 1 91 ? 2.387 9.668 -3.279 1.00 85.94 91 LEU A N 1
ATOM 670 C CA . LEU A 1 91 ? 3.084 9.041 -4.400 1.00 85.94 91 LEU A CA 1
ATOM 671 C C . LEU A 1 91 ? 3.129 9.962 -5.620 1.00 85.94 91 LEU A C 1
ATOM 673 O O . LEU A 1 91 ? 4.205 10.151 -6.180 1.00 85.94 91 LEU A O 1
ATOM 677 N N . ALA A 1 92 ? 1.999 10.566 -5.996 1.00 86.38 92 ALA A N 1
ATOM 678 C CA . ALA A 1 92 ? 1.927 11.493 -7.124 1.00 86.38 92 ALA A CA 1
ATOM 679 C C . ALA A 1 92 ? 2.846 12.712 -6.931 1.00 86.38 92 ALA A C 1
ATOM 681 O O . ALA A 1 92 ? 3.583 13.076 -7.846 1.00 86.38 92 ALA A O 1
ATOM 682 N N . ASP A 1 93 ? 2.869 13.279 -5.722 1.00 84.38 93 ASP A N 1
ATOM 683 C CA . ASP A 1 93 ? 3.717 14.424 -5.368 1.00 84.38 93 ASP A CA 1
ATOM 684 C C . ASP A 1 93 ? 5.219 14.065 -5.345 1.00 84.38 93 ASP A C 1
ATOM 686 O O . ASP A 1 93 ? 6.077 14.936 -5.488 1.00 84.38 93 ASP A O 1
ATOM 690 N N . SER A 1 94 ? 5.551 12.782 -5.169 1.00 76.62 94 SER A N 1
ATOM 691 C CA . SER A 1 94 ? 6.934 12.296 -5.079 1.00 76.62 94 SER A CA 1
ATOM 692 C C . SER A 1 94 ? 7.575 12.005 -6.438 1.00 76.62 94 SER A C 1
ATOM 694 O O . SER A 1 94 ? 8.786 11.776 -6.489 1.00 76.62 94 SER A O 1
ATOM 696 N N . ILE A 1 95 ? 6.811 12.008 -7.538 1.00 67.62 95 ILE A N 1
ATOM 697 C CA . ILE A 1 95 ? 7.363 11.848 -8.887 1.00 67.62 95 ILE A CA 1
ATOM 698 C C . ILE A 1 95 ? 7.953 13.197 -9.317 1.00 67.62 95 ILE A C 1
ATOM 700 O O . ILE A 1 95 ? 7.201 14.152 -9.526 1.00 67.62 95 ILE A O 1
ATOM 704 N N . PRO A 1 96 ? 9.283 13.320 -9.493 1.00 57.06 96 PRO A N 1
ATOM 705 C CA . PRO A 1 96 ? 9.862 14.540 -10.026 1.00 57.06 96 PRO A CA 1
ATOM 706 C C . PRO A 1 96 ? 9.339 14.723 -11.450 1.00 57.06 96 PRO A C 1
ATOM 708 O O . PRO A 1 96 ? 9.662 13.933 -12.339 1.00 57.06 96 PRO A O 1
ATOM 711 N N . ILE A 1 97 ? 8.542 15.766 -11.674 1.00 58.75 97 ILE A N 1
ATOM 712 C CA . ILE A 1 97 ? 8.217 16.216 -13.025 1.00 58.75 97 ILE A CA 1
ATOM 713 C C . ILE A 1 97 ? 9.559 16.604 -13.648 1.00 58.75 97 ILE A C 1
ATOM 715 O O . ILE A 1 97 ? 10.211 17.557 -13.212 1.00 58.75 97 ILE A O 1
ATOM 719 N N . GLY A 1 98 ? 10.026 15.800 -14.606 1.00 50.94 98 GLY A N 1
ATOM 720 C CA . GLY A 1 98 ? 11.225 16.114 -15.373 1.00 50.94 98 GLY A CA 1
ATOM 721 C C . GLY A 1 98 ? 11.102 17.506 -16.004 1.00 50.94 98 GLY A C 1
ATOM 722 O O . GLY A 1 98 ? 9.987 18.011 -16.158 1.00 50.94 98 GLY A O 1
ATOM 723 N N . PRO A 1 99 ? 12.224 18.155 -16.359 1.00 57.88 99 PRO A N 1
ATOM 724 C CA . PRO A 1 99 ? 12.168 19.451 -17.022 1.00 57.88 99 PRO A CA 1
ATOM 725 C C . PRO A 1 99 ? 11.216 19.375 -18.224 1.00 57.88 99 PRO A C 1
ATOM 727 O O . PRO A 1 99 ? 11.203 18.345 -18.911 1.00 57.88 99 PRO A O 1
ATOM 730 N N . PRO A 1 100 ? 10.404 20.423 -18.464 1.00 59.19 100 PRO A N 1
ATOM 731 C CA . PRO A 1 100 ? 9.472 20.428 -19.579 1.00 59.19 100 PRO A CA 1
ATOM 732 C C . PRO A 1 100 ? 10.233 20.094 -20.867 1.00 59.19 100 PRO A C 1
ATOM 734 O O . PRO A 1 100 ? 11.386 20.521 -21.016 1.00 59.19 100 PRO A O 1
ATOM 737 N N . PRO A 1 101 ? 9.630 19.318 -21.785 1.00 64.75 101 PRO A N 1
ATOM 738 C CA . PRO A 1 101 ? 10.270 19.017 -23.054 1.00 64.75 101 PRO A CA 1
ATOM 739 C C . PRO A 1 101 ? 10.695 20.335 -23.722 1.00 64.75 101 PRO A C 1
ATOM 741 O O . PRO A 1 101 ? 9.946 21.316 -23.651 1.00 64.75 101 PRO A O 1
ATOM 744 N N . PRO A 1 102 ? 11.895 20.398 -24.330 1.00 73.31 102 PRO A N 1
ATOM 745 C CA . PRO A 1 102 ? 12.345 21.599 -25.020 1.00 73.31 102 PRO A CA 1
ATOM 746 C C . PRO A 1 102 ? 11.280 22.040 -26.035 1.00 73.31 102 PRO A C 1
ATOM 748 O O . PRO A 1 102 ? 10.639 21.176 -26.644 1.00 73.31 102 PRO A O 1
ATOM 751 N N . PRO A 1 103 ? 11.055 23.358 -26.204 1.00 69.44 103 PRO A N 1
ATOM 752 C CA . PRO A 1 103 ? 10.006 23.865 -27.076 1.00 69.44 103 PRO A CA 1
ATOM 753 C C . PRO A 1 103 ? 10.159 23.254 -28.469 1.00 69.44 103 PRO A C 1
ATOM 755 O O . PRO A 1 103 ? 11.205 23.387 -29.108 1.00 69.44 103 PRO A O 1
ATOM 758 N N . ALA A 1 104 ? 9.123 22.541 -28.912 1.00 65.75 104 ALA A N 1
ATOM 759 C CA . ALA A 1 104 ? 9.104 21.945 -30.235 1.00 65.75 104 ALA A CA 1
ATOM 760 C C . ALA A 1 104 ? 9.267 23.057 -31.290 1.00 65.75 104 ALA A C 1
ATOM 762 O O . ALA A 1 104 ? 8.640 24.114 -31.152 1.00 65.75 104 ALA A O 1
ATOM 763 N N . PRO A 1 105 ? 10.083 22.855 -32.343 1.00 70.06 105 PRO A N 1
ATOM 764 C CA . PRO A 1 105 ? 10.141 23.798 -33.452 1.00 70.06 105 PRO A CA 1
ATOM 765 C C . PRO A 1 105 ? 8.728 23.999 -34.027 1.00 70.06 105 PRO A C 1
ATOM 767 O O . PRO A 1 105 ? 7.961 23.033 -34.101 1.00 70.06 105 PRO A O 1
ATOM 770 N N . PRO A 1 106 ? 8.353 25.232 -34.415 1.00 56.47 106 PRO A N 1
ATOM 771 C CA . PRO A 1 106 ? 6.988 25.547 -34.810 1.00 56.47 106 PRO A CA 1
ATOM 772 C C . PRO A 1 106 ? 6.595 24.721 -36.037 1.00 56.47 106 PRO A C 1
ATOM 774 O O . PRO A 1 106 ? 7.123 24.919 -37.131 1.00 56.47 106 PRO A O 1
ATOM 777 N N . LYS A 1 107 ? 5.656 23.788 -35.853 1.00 55.03 107 LYS A N 1
ATOM 778 C CA . LYS A 1 107 ? 5.008 23.051 -36.940 1.00 55.03 107 LYS A CA 1
ATOM 779 C C . LYS A 1 107 ? 3.519 23.420 -36.949 1.00 55.03 107 LYS A C 1
ATOM 781 O O . LYS A 1 107 ? 2.904 23.414 -35.881 1.00 55.03 107 LYS A O 1
ATOM 786 N N . PRO A 1 108 ? 2.952 23.806 -38.107 1.00 51.62 108 PRO A N 1
ATOM 787 C CA . PRO A 1 108 ? 1.606 24.364 -38.188 1.00 51.62 108 PRO A CA 1
ATOM 788 C C . PRO A 1 108 ? 0.533 23.388 -37.693 1.00 51.62 108 PRO A C 1
ATOM 790 O O . PRO A 1 108 ? 0.659 22.172 -37.825 1.00 51.62 108 PRO A O 1
ATOM 793 N N . ALA A 1 109 ? -0.505 23.978 -37.099 1.00 55.16 109 ALA A N 1
ATOM 794 C CA . ALA A 1 109 ? -1.537 23.344 -36.296 1.00 55.16 109 ALA A CA 1
ATOM 795 C C . ALA A 1 109 ? -2.207 22.130 -36.960 1.00 55.16 109 ALA A C 1
ATOM 797 O O . ALA A 1 109 ? -2.958 22.259 -37.924 1.00 55.16 109 ALA A O 1
ATOM 798 N N . GLN A 1 110 ? -2.036 20.969 -36.334 1.00 51.41 110 GLN A N 1
ATOM 799 C CA . GLN A 1 110 ? -3.044 19.917 -36.306 1.00 51.41 110 GLN A CA 1
ATOM 800 C C . GLN A 1 110 ? -3.143 19.438 -34.862 1.00 51.41 110 GLN A C 1
ATOM 802 O O . GLN A 1 110 ? -2.168 18.971 -34.278 1.00 51.41 110 GLN A O 1
ATOM 807 N N . SER A 1 111 ? -4.317 19.644 -34.266 1.00 53.34 111 SER A N 1
ATOM 808 C CA . SER A 1 111 ? -4.640 19.186 -32.920 1.00 53.34 111 SER A CA 1
ATOM 809 C C . SER A 1 111 ? -4.630 17.657 -32.929 1.00 53.34 111 SER A C 1
ATOM 811 O O . SER A 1 111 ? -5.578 17.022 -33.384 1.00 53.34 111 SER A O 1
ATOM 813 N N . ALA A 1 112 ? -3.515 17.064 -32.507 1.00 47.25 112 ALA A N 1
ATOM 814 C CA . ALA A 1 112 ? -3.454 15.646 -32.215 1.00 47.25 112 ALA A CA 1
ATOM 815 C C . ALA A 1 112 ?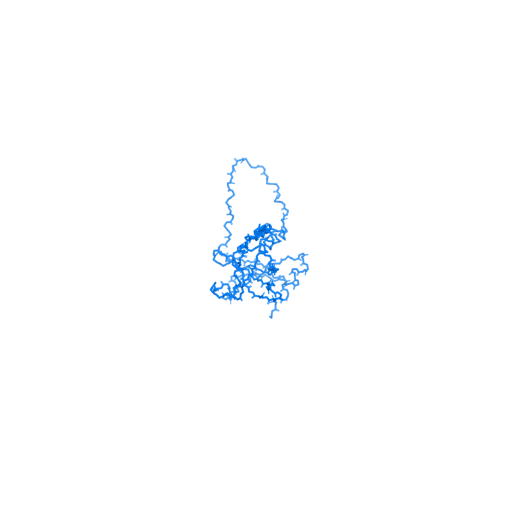 -4.065 15.450 -30.828 1.00 47.25 112 ALA A C 1
ATOM 817 O O . ALA A 1 112 ? -3.535 15.945 -29.832 1.00 47.25 112 ALA A O 1
ATOM 818 N N . GLN A 1 113 ? -5.200 14.754 -30.776 1.00 50.56 113 GLN A N 1
ATOM 819 C CA . GLN A 1 113 ? -5.704 14.173 -29.539 1.00 50.56 113 GLN A CA 1
ATOM 820 C C . GLN A 1 113 ? -4.555 13.419 -28.868 1.00 50.56 113 GLN A C 1
ATOM 822 O O . GLN A 1 113 ? -3.909 12.575 -29.492 1.00 50.56 113 GLN A O 1
ATOM 827 N N . VAL A 1 114 ? -4.284 13.749 -27.607 1.00 50.56 114 VAL A N 1
ATOM 828 C CA . VAL A 1 114 ? -3.359 12.991 -26.768 1.00 50.56 114 VAL A CA 1
ATOM 829 C C . VAL A 1 114 ? -3.996 11.619 -26.567 1.00 50.56 114 VAL A C 1
ATOM 831 O O . VAL A 1 114 ? -4.858 11.447 -25.710 1.00 50.56 114 VAL A O 1
ATOM 834 N N . LYS A 1 115 ? -3.625 10.654 -27.414 1.00 51.53 115 LYS A N 1
ATOM 835 C CA . LYS A 1 115 ? -3.842 9.240 -27.130 1.00 51.53 115 LYS A CA 1
ATOM 836 C C . LYS A 1 115 ? -3.021 8.963 -25.876 1.00 51.53 115 LYS A C 1
ATOM 838 O O . LYS A 1 115 ? -1.803 9.145 -25.897 1.00 51.53 115 LYS A O 1
ATOM 843 N N . GLU A 1 116 ? -3.701 8.618 -24.788 1.00 54.31 116 GLU A N 1
ATOM 844 C CA . GLU A 1 116 ? -3.073 8.098 -23.577 1.00 54.31 116 GLU A CA 1
ATOM 845 C C . GLU A 1 116 ? -2.029 7.061 -24.012 1.00 54.31 116 GLU A C 1
ATOM 847 O O . GLU A 1 116 ? -2.362 6.205 -24.843 1.00 54.31 116 GLU A O 1
ATOM 852 N N . PRO A 1 117 ? -0.753 7.187 -23.604 1.00 53.88 117 PRO A N 1
ATOM 853 C CA . PRO A 1 117 ? 0.252 6.232 -24.023 1.00 53.88 117 PRO A CA 1
ATOM 854 C C . PRO A 1 117 ? -0.172 4.878 -23.464 1.00 53.88 117 PRO A C 1
ATOM 856 O O . PRO A 1 117 ? -0.069 4.640 -22.264 1.00 53.88 11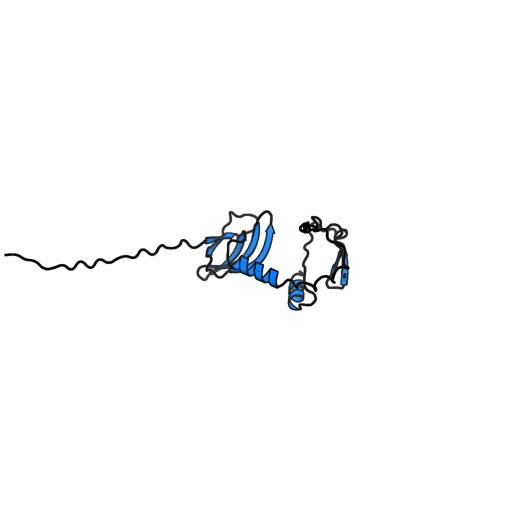7 PRO A O 1
ATOM 859 N N . GLU A 1 118 ? -0.682 4.013 -24.343 1.00 60.81 118 GLU A N 1
ATOM 860 C CA . GLU A 1 118 ? -0.808 2.582 -24.102 1.00 60.81 118 GLU A CA 1
ATOM 861 C C . GLU A 1 118 ? 0.589 2.130 -23.683 1.00 60.81 118 GLU A C 1
ATOM 863 O O . GLU A 1 118 ? 1.499 2.009 -24.509 1.00 60.81 118 GLU A O 1
ATOM 868 N N . GLY A 1 119 ? 0.795 2.010 -22.369 1.00 52.81 119 GLY A N 1
ATOM 869 C CA . GLY A 1 119 ? 2.043 1.519 -21.816 1.00 52.81 119 GLY A CA 1
ATOM 870 C C . GLY A 1 119 ? 2.373 0.183 -22.475 1.00 52.81 119 GLY A C 1
ATOM 871 O O . GLY A 1 119 ? 1.465 -0.532 -22.913 1.00 52.81 119 GLY A O 1
ATOM 872 N N . PRO A 1 120 ? 3.657 -0.175 -22.595 1.00 50.91 120 PRO A N 1
ATOM 873 C CA . PRO A 1 120 ? 4.001 -1.435 -23.218 1.00 50.91 120 PRO A CA 1
ATOM 874 C C . PRO A 1 120 ? 3.339 -2.569 -22.424 1.00 50.91 120 PRO A C 1
ATOM 876 O O . PRO A 1 120 ? 3.633 -2.783 -21.252 1.00 50.91 120 PRO A O 1
ATOM 879 N N . SER A 1 121 ? 2.453 -3.317 -23.082 1.00 59.97 121 SER A N 1
ATOM 880 C CA . SER A 1 121 ? 1.815 -4.533 -22.558 1.00 59.97 121 SER A CA 1
ATOM 881 C C . SER A 1 121 ? 2.803 -5.697 -22.397 1.00 59.97 121 SER A C 1
ATOM 883 O O . SER A 1 121 ? 2.418 -6.819 -22.074 1.00 59.97 121 SER A O 1
ATOM 885 N N . SER A 1 122 ? 4.091 -5.439 -22.639 1.00 66.31 122 SER A N 1
ATOM 886 C CA . SER A 1 122 ? 5.173 -6.402 -22.580 1.00 66.31 122 SER A CA 1
ATOM 887 C C . SER A 1 122 ? 6.468 -5.745 -22.116 1.00 66.31 122 SER A C 1
ATOM 889 O O . SER A 1 122 ? 6.836 -4.664 -22.566 1.00 66.31 122 SER A O 1
ATOM 891 N N . PHE A 1 123 ? 7.207 -6.457 -21.269 1.00 67.50 123 PHE A N 1
ATOM 892 C CA . PHE A 1 123 ? 8.582 -6.121 -20.900 1.00 67.50 123 PHE A CA 1
ATOM 893 C C . PHE A 1 123 ? 9.617 -6.710 -21.878 1.00 67.50 123 PHE A C 1
ATOM 895 O O . PHE A 1 123 ? 10.823 -6.648 -21.621 1.00 67.50 123 PHE A O 1
ATOM 902 N N . ALA A 1 124 ? 9.171 -7.288 -23.002 1.00 68.25 124 ALA A N 1
ATOM 903 C CA . ALA A 1 124 ? 10.058 -7.786 -24.046 1.00 68.25 124 ALA A CA 1
ATOM 904 C C . ALA A 1 124 ? 10.932 -6.646 -24.584 1.00 68.25 124 ALA A C 1
ATOM 906 O O . ALA A 1 124 ? 10.446 -5.579 -24.954 1.00 68.25 124 ALA A O 1
ATOM 907 N N . GLY A 1 125 ? 12.243 -6.872 -24.619 1.00 70.75 125 GLY A N 1
ATOM 908 C CA . GLY A 1 125 ? 13.199 -5.836 -25.025 1.00 70.75 125 GLY A CA 1
ATOM 909 C C . GLY A 1 125 ? 13.625 -4.866 -23.919 1.00 70.75 125 GLY A C 1
ATOM 910 O O . GLY A 1 125 ? 14.473 -4.018 -24.195 1.00 70.75 125 GLY A O 1
ATOM 911 N N . LEU A 1 126 ? 13.103 -4.977 -22.688 1.00 78.50 126 LEU A N 1
ATOM 912 C CA . LEU A 1 126 ? 13.510 -4.075 -21.612 1.00 78.50 126 LEU A CA 1
ATOM 913 C C . LEU A 1 126 ? 14.977 -4.311 -21.246 1.00 78.50 126 LEU A C 1
ATOM 915 O O . LEU A 1 126 ? 15.403 -5.417 -20.897 1.00 78.50 126 LEU A O 1
ATOM 919 N N . ARG A 1 127 ? 15.744 -3.226 -21.342 1.00 81.94 127 ARG A N 1
ATOM 920 C CA . ARG A 1 127 ? 17.159 -3.160 -20.996 1.00 81.94 127 ARG A CA 1
ATOM 921 C C . ARG A 1 127 ? 17.379 -2.031 -20.011 1.00 81.94 127 ARG A C 1
ATOM 923 O O . ARG A 1 127 ? 16.755 -0.978 -20.121 1.00 81.94 127 ARG A O 1
ATOM 930 N N . GLY A 1 128 ? 18.281 -2.248 -19.074 1.00 80.31 128 GLY A N 1
ATOM 931 C CA . GLY A 1 128 ? 18.629 -1.265 -18.063 1.00 80.31 128 GLY A CA 1
ATOM 932 C C . GLY A 1 128 ? 20.045 -1.463 -17.564 1.00 80.31 128 GLY A C 1
ATOM 933 O O . GLY A 1 128 ? 20.806 -2.269 -18.101 1.00 80.31 128 GLY A O 1
ATOM 934 N N . THR A 1 129 ? 20.379 -0.730 -16.516 1.00 78.50 129 THR A N 1
ATOM 935 C CA . THR A 1 129 ? 21.651 -0.856 -15.816 1.00 78.50 129 THR A CA 1
ATOM 936 C C . THR A 1 129 ? 21.345 -1.051 -14.337 1.00 78.50 129 THR A C 1
ATOM 938 O O . THR A 1 129 ? 20.514 -0.324 -13.793 1.00 78.50 129 THR A O 1
ATOM 941 N N . ASP A 1 130 ? 21.961 -2.046 -13.704 1.00 76.62 130 ASP A N 1
ATOM 942 C CA . ASP A 1 130 ? 21.801 -2.295 -12.272 1.00 76.62 130 ASP A CA 1
ATOM 943 C C . ASP A 1 130 ? 22.554 -1.254 -11.416 1.00 76.62 130 ASP A C 1
ATOM 945 O O . ASP A 1 130 ? 23.239 -0.360 -11.927 1.00 76.62 130 ASP A O 1
ATOM 949 N N . MET A 1 131 ? 22.444 -1.379 -10.089 1.00 68.56 131 MET A N 1
ATOM 950 C CA . MET A 1 131 ? 23.118 -0.491 -9.129 1.00 68.56 131 MET A CA 1
ATOM 951 C C . MET A 1 131 ? 24.653 -0.533 -9.211 1.00 68.56 131 MET A C 1
ATOM 953 O O . MET A 1 131 ? 25.312 0.391 -8.739 1.00 68.56 131 MET A O 1
ATOM 957 N N . ASN A 1 132 ? 25.219 -1.568 -9.832 1.00 77.94 132 ASN A N 1
ATOM 958 C CA . ASN A 1 132 ? 26.655 -1.766 -10.010 1.00 77.94 132 ASN A CA 1
ATOM 959 C C . ASN A 1 132 ? 27.142 -1.320 -11.399 1.00 77.94 132 ASN A C 1
ATOM 961 O O . ASN A 1 132 ? 28.304 -1.536 -11.746 1.00 77.94 132 ASN A O 1
ATOM 965 N N . GLY A 1 133 ? 26.273 -0.717 -12.217 1.00 80.62 133 GLY A N 1
ATOM 966 C CA . GLY A 1 133 ? 26.623 -0.302 -13.573 1.00 80.62 133 GLY A CA 1
ATOM 967 C C . GLY A 1 133 ? 26.596 -1.439 -14.601 1.00 80.62 133 GLY A C 1
ATOM 968 O O . GLY A 1 133 ? 27.019 -1.234 -15.740 1.00 80.62 133 GLY A O 1
ATOM 969 N N . ARG A 1 134 ? 26.109 -2.636 -14.247 1.00 81.38 134 ARG A N 1
ATOM 970 C CA . ARG A 1 134 ? 26.025 -3.774 -15.172 1.00 81.38 134 ARG A CA 1
ATOM 971 C C . ARG A 1 134 ? 24.766 -3.664 -16.014 1.00 81.38 134 ARG A C 1
ATOM 973 O O . ARG A 1 134 ? 23.675 -3.441 -15.498 1.00 81.38 134 ARG A O 1
ATOM 980 N N . THR A 1 135 ? 24.900 -3.867 -17.319 1.00 82.25 135 THR A N 1
ATOM 981 C CA . THR A 1 135 ? 23.746 -3.898 -18.220 1.00 82.25 135 THR A CA 1
ATOM 982 C C . THR A 1 135 ? 22.883 -5.130 -17.942 1.00 82.25 135 THR A C 1
ATOM 984 O O . THR A 1 135 ? 23.371 -6.260 -17.985 1.00 82.25 135 THR A O 1
ATOM 987 N N . LEU A 1 136 ? 21.594 -4.907 -17.704 1.00 81.88 136 LEU A N 1
ATOM 988 C CA . LEU A 1 136 ? 20.563 -5.926 -17.556 1.00 81.88 136 LEU A CA 1
ATOM 989 C C . LEU A 1 136 ? 19.728 -5.977 -18.844 1.00 81.88 136 LEU A C 1
ATOM 991 O O . LEU A 1 136 ? 19.256 -4.945 -19.314 1.00 81.88 136 LEU A O 1
ATOM 995 N N . ASP A 1 137 ? 19.533 -7.167 -19.410 1.00 85.38 137 ASP A N 1
ATOM 996 C CA . ASP A 1 137 ? 18.603 -7.415 -20.521 1.00 85.38 137 ASP A CA 1
ATOM 997 C C . ASP A 1 137 ? 17.618 -8.493 -20.072 1.00 85.38 137 ASP A C 1
ATOM 999 O O . ASP A 1 137 ? 18.017 -9.645 -19.876 1.00 85.38 137 ASP A O 1
ATOM 1003 N N . LEU A 1 138 ? 16.344 -8.131 -19.894 1.00 78.25 138 LEU A N 1
ATOM 1004 C CA . LEU A 1 138 ? 15.342 -9.056 -19.360 1.00 78.25 138 LEU A CA 1
ATOM 1005 C C . LEU A 1 138 ? 15.079 -10.253 -20.276 1.00 78.25 138 LEU A C 1
ATOM 1007 O O . LEU A 1 138 ? 14.708 -11.313 -19.784 1.00 78.25 138 LEU A O 1
ATOM 1011 N N . ASN A 1 139 ? 15.354 -10.145 -21.581 1.00 78.31 139 ASN A N 1
ATOM 1012 C CA . ASN A 1 139 ? 15.206 -11.280 -22.501 1.00 78.31 139 ASN A CA 1
ATOM 1013 C C . ASN A 1 139 ? 16.273 -12.361 -22.273 1.00 78.31 139 ASN A C 1
ATOM 1015 O O . ASN A 1 139 ? 16.170 -13.457 -22.820 1.00 78.31 139 ASN A O 1
ATOM 1019 N N . ARG A 1 140 ? 17.332 -12.040 -21.519 1.00 77.50 140 ARG A N 1
ATOM 1020 C CA . ARG A 1 140 ? 18.453 -12.941 -21.226 1.00 77.50 140 ARG A CA 1
ATOM 1021 C C . ARG A 1 140 ? 18.431 -13.477 -19.801 1.00 77.50 140 ARG A C 1
ATOM 1023 O O . ARG A 1 140 ? 19.332 -14.232 -19.451 1.00 77.50 140 ARG A O 1
ATOM 1030 N N . VAL A 1 141 ? 17.451 -13.090 -18.984 1.00 75.81 141 VAL A N 1
ATOM 1031 C CA . VAL A 1 141 ? 17.314 -13.575 -17.608 1.00 75.81 141 VAL A CA 1
ATOM 1032 C C . VAL A 1 141 ? 16.407 -14.810 -17.626 1.00 75.81 141 VAL A C 1
ATOM 1034 O O . VAL A 1 141 ? 15.205 -14.666 -17.844 1.00 75.81 141 VAL A O 1
ATOM 1037 N N . PRO A 1 142 ? 16.935 -16.031 -17.409 1.00 67.56 142 PRO A N 1
ATOM 1038 C CA . PRO A 1 142 ? 16.133 -17.250 -17.400 1.00 67.56 142 PRO A CA 1
ATOM 1039 C C . PRO A 1 142 ? 15.421 -17.400 -16.047 1.00 67.56 142 PRO A C 1
ATOM 1041 O O . PRO A 1 142 ? 15.714 -18.311 -15.277 1.00 67.56 142 PRO A O 1
ATOM 1044 N N . ALA A 1 143 ? 14.514 -16.477 -15.725 1.00 71.38 143 ALA A N 1
ATOM 1045 C CA . ALA A 1 143 ? 13.711 -16.524 -14.509 1.00 71.38 143 ALA A CA 1
ATOM 1046 C C . ALA A 1 143 ? 12.218 -16.598 -14.865 1.00 71.38 143 ALA A C 1
ATOM 1048 O O . ALA A 1 143 ? 11.759 -15.845 -15.723 1.00 71.38 143 ALA A O 1
ATOM 1049 N N . PRO A 1 144 ? 11.431 -17.464 -14.199 1.00 65.25 144 PRO A N 1
ATOM 1050 C CA . PRO A 1 144 ? 9.993 -17.572 -14.451 1.00 65.25 144 PRO A CA 1
ATOM 1051 C C . PRO A 1 144 ? 9.217 -16.326 -13.998 1.00 65.25 144 PRO A C 1
ATOM 1053 O O . PRO A 1 144 ? 8.094 -16.104 -14.442 1.00 65.25 144 PRO A O 1
ATOM 1056 N N . ARG A 1 145 ? 9.795 -15.524 -13.094 1.00 65.31 145 ARG A N 1
ATOM 1057 C CA . ARG A 1 145 ? 9.249 -14.258 -12.596 1.00 65.31 145 ARG A CA 1
ATOM 1058 C C . ARG A 1 145 ? 10.394 -13.273 -12.392 1.00 65.31 145 ARG A C 1
ATOM 1060 O O . ARG A 1 145 ? 11.427 -13.647 -11.843 1.00 65.31 145 ARG A O 1
ATOM 1067 N N . VAL A 1 146 ? 10.195 -12.029 -12.813 1.00 71.75 146 VAL A N 1
ATOM 1068 C CA . VAL A 1 146 ? 11.145 -10.927 -12.620 1.00 71.75 146 VAL A CA 1
ATOM 1069 C C . VAL A 1 146 ? 10.429 -9.826 -11.852 1.00 71.75 146 VAL A C 1
ATOM 1071 O O . VAL A 1 146 ? 9.361 -9.385 -12.272 1.00 71.75 146 VAL A O 1
ATOM 1074 N N . ILE A 1 147 ? 11.011 -9.388 -10.738 1.00 71.75 147 ILE A N 1
ATOM 1075 C CA . ILE A 1 147 ? 10.521 -8.239 -9.974 1.00 71.75 147 ILE A CA 1
ATOM 1076 C C . ILE A 1 147 ? 11.407 -7.044 -10.321 1.00 71.75 147 ILE A C 1
ATOM 1078 O O . ILE A 1 147 ? 12.630 -7.124 -10.213 1.00 71.75 147 ILE A O 1
ATOM 1082 N N . LEU A 1 148 ? 10.791 -5.953 -10.774 1.00 73.56 148 LEU A N 1
ATOM 1083 C CA . LEU A 1 148 ? 11.481 -4.715 -11.125 1.00 73.56 148 LEU A CA 1
ATOM 1084 C C . LEU A 1 148 ? 11.255 -3.683 -10.025 1.00 73.56 148 LEU A C 1
ATOM 1086 O O . LEU A 1 148 ? 10.120 -3.288 -9.763 1.00 73.56 148 LEU A O 1
ATOM 1090 N N . TYR A 1 149 ? 12.344 -3.227 -9.415 1.00 71.94 149 TYR A N 1
ATOM 1091 C CA . TYR A 1 149 ? 12.328 -2.124 -8.463 1.00 71.94 149 TYR A CA 1
ATOM 1092 C C . TYR A 1 149 ? 12.837 -0.866 -9.156 1.00 71.94 149 TYR A C 1
ATOM 1094 O O . TYR A 1 149 ? 13.915 -0.870 -9.747 1.00 71.94 149 TYR A O 1
ATOM 1102 N N . PHE A 1 150 ? 12.069 0.216 -9.079 1.00 74.81 150 PHE A N 1
ATOM 1103 C CA . PHE A 1 150 ? 12.488 1.527 -9.565 1.00 74.81 150 PHE A CA 1
ATOM 1104 C C . PHE A 1 150 ? 12.909 2.380 -8.370 1.00 74.81 150 PHE A C 1
ATOM 1106 O O . PHE A 1 150 ? 12.171 2.487 -7.393 1.00 74.81 150 PHE A O 1
ATOM 1113 N N . TRP A 1 151 ? 14.089 2.993 -8.444 1.00 71.44 151 TRP A N 1
ATOM 1114 C CA . TRP A 1 151 ? 14.599 3.890 -7.407 1.00 71.44 151 TRP A CA 1
ATOM 1115 C C . TRP A 1 151 ? 15.142 5.177 -8.014 1.00 71.44 151 TRP A C 1
ATOM 1117 O O . TRP A 1 151 ? 15.490 5.242 -9.195 1.00 71.44 151 TRP A O 1
ATOM 1127 N N . ASN A 1 152 ? 15.230 6.216 -7.188 1.00 70.75 152 ASN A N 1
ATOM 1128 C CA . ASN A 1 152 ? 15.840 7.474 -7.587 1.00 70.75 152 ASN A CA 1
ATOM 1129 C C . ASN A 1 152 ? 17.325 7.470 -7.187 1.00 70.75 152 ASN A C 1
ATOM 1131 O O . ASN A 1 152 ? 17.624 7.517 -5.993 1.00 70.75 152 ASN A O 1
ATOM 1135 N N . PRO A 1 153 ? 18.278 7.490 -8.139 1.00 70.44 153 PRO A N 1
ATOM 1136 C CA . PRO A 1 153 ? 19.705 7.469 -7.814 1.00 70.44 153 PRO A CA 1
ATOM 1137 C C . PRO A 1 153 ? 20.184 8.744 -7.102 1.00 70.44 153 PRO A C 1
ATOM 1139 O O . PRO A 1 153 ? 21.289 8.772 -6.566 1.00 70.44 153 PRO A O 1
ATOM 1142 N N . ARG A 1 154 ? 19.376 9.813 -7.094 1.00 71.56 154 ARG A N 1
ATOM 1143 C CA . ARG A 1 154 ? 19.683 11.074 -6.402 1.00 71.56 154 ARG A CA 1
ATOM 1144 C C . ARG A 1 154 ? 19.170 11.116 -4.962 1.00 71.56 154 ARG A C 1
ATOM 1146 O O . ARG A 1 154 ? 19.564 12.016 -4.225 1.00 71.56 154 ARG A O 1
ATOM 1153 N N . ASP A 1 155 ? 18.325 10.169 -4.555 1.00 74.62 155 ASP A N 1
ATOM 1154 C CA . ASP A 1 155 ? 17.809 10.082 -3.189 1.00 74.62 155 ASP A CA 1
ATOM 1155 C C . ASP A 1 155 ? 18.488 8.940 -2.419 1.00 74.62 155 ASP A C 1
ATOM 1157 O O . ASP A 1 155 ? 18.269 7.756 -2.679 1.00 74.62 155 ASP A O 1
ATOM 1161 N N . LYS A 1 156 ? 19.288 9.306 -1.410 1.00 73.62 156 LYS A N 1
ATOM 1162 C CA . LYS A 1 156 ? 20.010 8.351 -0.556 1.00 73.62 156 LYS A CA 1
ATOM 1163 C C . LYS A 1 156 ? 19.076 7.414 0.216 1.00 73.62 156 LYS A C 1
ATOM 1165 O O . LYS A 1 156 ? 19.481 6.295 0.519 1.00 73.62 156 LYS A O 1
ATOM 1170 N N . ARG A 1 157 ? 17.849 7.844 0.538 1.00 71.44 157 ARG A N 1
ATOM 1171 C CA . ARG A 1 157 ? 16.868 6.994 1.233 1.00 71.44 157 ARG A CA 1
ATOM 1172 C C . ARG A 1 157 ? 16.317 5.925 0.297 1.00 71.44 157 ARG A C 1
ATOM 1174 O O . ARG A 1 157 ? 16.285 4.763 0.676 1.00 71.44 157 ARG A O 1
ATOM 1181 N N . SER A 1 158 ? 15.986 6.308 -0.936 1.00 67.19 158 SER A N 1
ATOM 1182 C CA . SER A 1 158 ? 15.535 5.388 -1.987 1.00 67.19 158 SER A CA 1
ATOM 1183 C C . SER A 1 158 ? 16.577 4.300 -2.280 1.00 67.19 158 SER A C 1
ATOM 1185 O O . SER A 1 158 ? 16.230 3.126 -2.367 1.00 67.19 158 SER A O 1
ATOM 1187 N N . VAL A 1 159 ? 17.862 4.668 -2.333 1.00 70.44 159 VAL A N 1
ATOM 1188 C CA . VAL A 1 159 ? 18.972 3.713 -2.505 1.00 70.44 159 VAL A CA 1
ATOM 1189 C C . VAL A 1 159 ? 19.089 2.747 -1.318 1.00 70.44 159 VAL A C 1
ATOM 1191 O O . VAL A 1 159 ? 19.214 1.542 -1.526 1.00 70.44 159 VAL A O 1
ATOM 1194 N N . ALA A 1 160 ? 19.005 3.249 -0.081 1.00 70.50 160 ALA A N 1
ATOM 1195 C CA . ALA A 1 160 ? 19.078 2.410 1.119 1.00 70.50 160 ALA A CA 1
ATOM 1196 C C . ALA A 1 160 ? 17.908 1.413 1.213 1.00 70.50 160 ALA A C 1
ATOM 1198 O O . ALA A 1 160 ? 18.101 0.275 1.632 1.00 70.50 160 ALA A O 1
ATOM 1199 N N . SER A 1 161 ? 16.705 1.810 0.788 1.00 65.56 161 SER A N 1
ATOM 1200 C CA . SER A 1 161 ? 15.535 0.926 0.754 1.00 65.56 161 SER A CA 1
ATOM 1201 C C . SER A 1 161 ? 15.695 -0.245 -0.218 1.00 65.56 161 SER A C 1
ATOM 1203 O O . SER A 1 161 ? 15.228 -1.335 0.094 1.00 65.56 161 SER A O 1
ATOM 1205 N N . VAL A 1 162 ? 16.369 -0.054 -1.360 1.00 66.62 162 VAL A N 1
ATOM 1206 C CA . VAL A 1 162 ? 16.623 -1.142 -2.324 1.00 66.62 162 VAL A CA 1
ATOM 1207 C C . VAL A 1 162 ? 17.703 -2.100 -1.822 1.00 66.62 162 VAL A C 1
ATOM 1209 O O . VAL A 1 162 ? 17.552 -3.307 -1.966 1.00 66.62 162 VAL A O 1
ATOM 1212 N N . GLN A 1 163 ? 18.749 -1.593 -1.165 1.00 66.56 163 GLN A N 1
ATOM 1213 C CA . GLN A 1 163 ? 19.811 -2.438 -0.600 1.00 66.56 163 GLN A CA 1
ATOM 1214 C C . GLN A 1 163 ? 19.311 -3.381 0.504 1.00 66.56 163 GLN A C 1
ATOM 1216 O O . GLN A 1 163 ? 19.878 -4.448 0.696 1.00 66.56 163 GLN A O 1
ATOM 1221 N N . MET A 1 164 ? 18.237 -3.022 1.213 1.00 65.25 164 MET A N 1
ATOM 1222 C CA . MET A 1 164 ? 17.630 -3.897 2.226 1.00 65.25 164 MET A CA 1
ATOM 1223 C C . MET A 1 164 ? 16.784 -5.041 1.639 1.00 65.25 164 MET A C 1
ATOM 1225 O O . MET A 1 164 ? 16.310 -5.879 2.401 1.00 65.25 164 MET A O 1
ATOM 1229 N N . LEU A 1 165 ? 16.566 -5.075 0.318 1.00 61.88 165 LEU A N 1
ATOM 1230 C CA . LEU A 1 165 ? 15.796 -6.121 -0.368 1.00 61.88 165 LEU A CA 1
ATOM 1231 C C . LEU A 1 165 ? 16.676 -7.236 -0.955 1.00 61.88 165 LEU A C 1
ATOM 1233 O O . LEU A 1 165 ? 16.140 -8.250 -1.401 1.00 61.88 165 LEU A O 1
ATOM 1237 N N . GLU A 1 166 ? 18.002 -7.068 -0.962 1.00 56.88 166 GLU A N 1
ATOM 1238 C CA . GLU A 1 166 ? 18.936 -8.142 -1.308 1.00 56.88 166 GLU A CA 1
ATOM 1239 C C . GLU A 1 166 ? 19.009 -9.136 -0.133 1.00 56.88 166 GLU A C 1
ATOM 1241 O O . GLU A 1 166 ? 19.603 -8.844 0.905 1.00 56.88 166 GLU A O 1
ATOM 1246 N N . TYR A 1 167 ? 18.341 -10.285 -0.289 1.00 43.81 167 TYR A N 1
ATOM 1247 C CA . TYR A 1 167 ? 18.447 -11.463 0.584 1.00 43.81 167 TYR A CA 1
ATOM 1248 C C . TYR A 1 167 ? 19.617 -12.358 0.173 1.00 43.81 167 TYR A C 1
ATOM 1250 O O . TYR A 1 167 ? 19.768 -12.598 -1.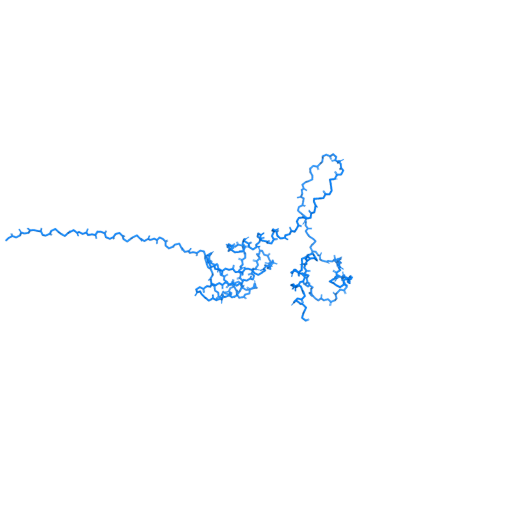049 1.00 43.81 167 TYR A O 1
#